Protein AF-A0A6P0XLK6-F1 (afdb_monomer_lite)

Radius of gyration: 15.57 Å; chains: 1; bounding box: 41×24×44 Å

pLDDT: mean 92.41, std 9.32, range [54.75, 98.31]

Structure (mmCIF, N/CA/C/O backbone):
data_AF-A0A6P0XLK6-F1
#
_entry.id   AF-A0A6P0XLK6-F1
#
loop_
_atom_site.group_PDB
_atom_site.id
_atom_site.type_symbol
_atom_site.label_atom_id
_atom_site.label_alt_id
_atom_site.label_comp_id
_atom_site.label_asym_id
_atom_site.label_entity_id
_atom_site.label_seq_id
_atom_site.pdbx_PDB_ins_code
_atom_site.Cartn_x
_atom_site.Cartn_y
_atom_site.Cartn_z
_atom_site.occupancy
_atom_site.B_iso_or_equiv
_atom_site.auth_seq_id
_atom_site.auth_comp_id
_atom_site.auth_asym_id
_atom_site.auth_atom_id
_atom_site.pdbx_PDB_model_num
ATOM 1 N N . LEU A 1 1 ? 0.598 -11.718 1.682 1.00 76.00 1 LEU A N 1
ATOM 2 C CA . LEU A 1 1 ? 1.173 -12.808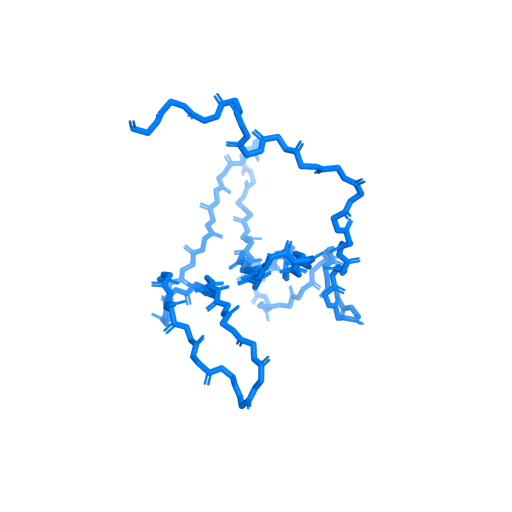 0.860 1.00 76.00 1 LEU A CA 1
ATOM 3 C C . LEU A 1 1 ? 1.546 -12.200 -0.474 1.00 76.00 1 LEU A C 1
ATOM 5 O O . LEU A 1 1 ? 0.750 -11.403 -0.953 1.00 76.00 1 LEU A O 1
ATOM 9 N N . ILE A 1 2 ? 2.745 -12.485 -0.991 1.00 82.00 2 ILE A N 1
ATOM 10 C CA . ILE A 1 2 ? 3.143 -12.052 -2.336 1.00 82.00 2 ILE A CA 1
ATOM 11 C C . ILE A 1 2 ? 3.049 -13.266 -3.251 1.00 82.00 2 ILE A C 1
ATOM 13 O O . ILE A 1 2 ? 3.660 -14.293 -2.963 1.00 82.00 2 ILE A O 1
ATOM 17 N N . GLU A 1 3 ? 2.285 -13.140 -4.324 1.00 84.06 3 GLU A N 1
ATOM 18 C CA . GLU A 1 3 ? 2.054 -14.181 -5.316 1.00 84.06 3 GLU A CA 1
ATOM 19 C C . GLU A 1 3 ? 2.598 -13.726 -6.669 1.00 84.06 3 GLU A C 1
ATOM 21 O O . GLU A 1 3 ? 2.471 -12.559 -7.047 1.00 84.06 3 GLU A O 1
ATOM 26 N N . HIS A 1 4 ? 3.227 -14.656 -7.385 1.00 81.88 4 HIS A N 1
ATOM 27 C CA . HIS A 1 4 ? 3.629 -14.460 -8.772 1.00 81.88 4 HIS A CA 1
ATOM 28 C C . HIS A 1 4 ? 2.484 -14.932 -9.661 1.00 81.88 4 HIS A C 1
ATOM 30 O O . HIS A 1 4 ? 2.117 -16.106 -9.619 1.00 81.88 4 HIS A O 1
ATOM 36 N N . ASN A 1 5 ? 1.916 -14.032 -10.455 1.00 80.06 5 ASN A N 1
ATOM 37 C CA . ASN A 1 5 ? 0.733 -14.306 -11.257 1.00 80.06 5 ASN A CA 1
ATOM 38 C C . ASN A 1 5 ? 1.057 -14.233 -12.753 1.00 80.06 5 ASN A C 1
ATOM 40 O O . ASN A 1 5 ? 1.768 -13.339 -13.219 1.00 80.06 5 ASN A O 1
ATOM 44 N N . HIS A 1 6 ? 0.493 -15.168 -13.518 1.00 73.00 6 HIS A N 1
ATOM 45 C CA . HIS A 1 6 ? 0.520 -15.150 -14.978 1.00 73.00 6 HIS A CA 1
ATOM 46 C C . HIS A 1 6 ? -0.823 -14.637 -15.503 1.00 73.00 6 HIS A C 1
ATOM 48 O O . HIS A 1 6 ? -1.773 -15.402 -15.676 1.00 73.00 6 HIS A O 1
ATOM 54 N N . GLY A 1 7 ? -0.912 -13.332 -15.765 1.00 57.50 7 GLY A N 1
ATOM 55 C CA . GLY A 1 7 ? -1.995 -12.791 -16.584 1.00 57.50 7 GLY A CA 1
ATOM 56 C C . GLY A 1 7 ? -1.783 -13.181 -18.048 1.00 57.50 7 GLY A C 1
ATOM 57 O O . GLY A 1 7 ? -0.641 -13.314 -18.484 1.00 57.50 7 GLY A O 1
ATOM 58 N N . GLN A 1 8 ? -2.862 -13.318 -18.827 1.00 56.62 8 GLN A N 1
ATOM 59 C CA . GLN A 1 8 ? -2.846 -13.791 -20.226 1.00 56.62 8 GLN A CA 1
ATOM 60 C C . GLN A 1 8 ? -1.889 -13.043 -21.182 1.00 56.62 8 GLN A C 1
ATOM 62 O O . GLN A 1 8 ? -1.714 -13.509 -22.300 1.00 56.62 8 GLN A O 1
ATOM 67 N N . ASN A 1 9 ? -1.273 -11.924 -20.774 1.00 54.75 9 ASN A N 1
ATOM 68 C CA . ASN A 1 9 ? -0.233 -11.223 -21.536 1.00 54.75 9 ASN A CA 1
ATOM 69 C C . ASN A 1 9 ? 0.776 -10.409 -20.691 1.00 54.75 9 ASN A C 1
ATOM 71 O O . ASN A 1 9 ? 1.490 -9.600 -21.268 1.00 54.75 9 ASN A O 1
ATOM 75 N N . ASN A 1 10 ? 0.856 -10.571 -19.362 1.00 67.62 10 ASN A N 1
ATOM 76 C CA . ASN A 1 10 ? 1.868 -9.881 -18.542 1.00 67.62 10 ASN A CA 1
ATOM 77 C C . ASN A 1 10 ? 2.100 -10.605 -17.209 1.00 67.62 10 ASN A C 1
ATOM 79 O O . ASN A 1 10 ? 1.156 -10.857 -16.458 1.00 67.62 10 ASN A O 1
ATOM 83 N N . GLU A 1 11 ? 3.364 -10.907 -16.912 1.00 87.31 11 GLU A N 1
ATOM 84 C CA . GLU A 1 11 ? 3.798 -11.353 -15.587 1.00 87.31 11 GLU A CA 1
ATOM 85 C C . GLU A 1 11 ? 3.704 -10.196 -14.592 1.00 87.31 11 GLU A C 1
ATOM 87 O O . GLU A 1 11 ? 4.129 -9.072 -14.882 1.00 87.31 11 GLU A O 1
ATOM 92 N N . TYR A 1 12 ? 3.147 -10.467 -13.416 1.00 93.12 12 TYR A N 1
ATOM 93 C CA . TYR A 1 12 ? 3.076 -9.488 -12.341 1.00 93.12 12 TYR A CA 1
ATOM 94 C C . TYR A 1 12 ? 3.164 -10.162 -10.976 1.00 93.12 12 TYR A C 1
ATOM 96 O O . TYR A 1 12 ? 2.794 -11.324 -10.795 1.00 93.12 12 TYR A O 1
ATOM 104 N N . PHE A 1 13 ? 3.637 -9.402 -9.997 1.00 95.44 13 PHE A N 1
ATOM 105 C CA . PHE A 1 13 ? 3.581 -9.778 -8.595 1.00 95.44 13 PHE A CA 1
ATOM 106 C C . PHE A 1 13 ? 2.398 -9.077 -7.949 1.00 95.44 13 PHE A C 1
ATOM 108 O O . PHE A 1 13 ? 2.163 -7.894 -8.201 1.00 95.44 13 PHE A O 1
ATOM 115 N N . GLN A 1 14 ? 1.685 -9.787 -7.086 1.00 95.88 14 GLN A N 1
ATOM 116 C CA . GLN A 1 14 ? 0.598 -9.224 -6.301 1.00 95.88 14 GLN A CA 1
ATOM 117 C C . GLN A 1 14 ? 0.852 -9.453 -4.823 1.00 95.88 14 GLN A C 1
ATOM 119 O O . GLN A 1 14 ? 1.172 -10.564 -4.415 1.00 95.88 14 GLN A O 1
ATOM 124 N N . ALA A 1 15 ? 0.666 -8.416 -4.018 1.00 95.62 15 ALA A N 1
ATOM 125 C CA . ALA A 1 15 ? 0.630 -8.518 -2.575 1.00 95.62 15 ALA A CA 1
ATOM 126 C C . ALA A 1 15 ? -0.773 -8.202 -2.067 1.00 95.62 15 ALA A C 1
ATOM 128 O O . ALA A 1 15 ? -1.288 -7.110 -2.303 1.00 95.62 15 ALA A O 1
ATOM 129 N N . ILE A 1 16 ? -1.353 -9.134 -1.314 1.00 92.88 16 ILE A N 1
ATOM 130 C CA . ILE A 1 16 ? -2.611 -8.924 -0.592 1.00 92.88 16 ILE A CA 1
ATOM 131 C C . ILE A 1 16 ? -2.434 -9.192 0.900 1.00 92.88 16 ILE A C 1
ATOM 133 O O . ILE A 1 16 ? -1.594 -10.008 1.321 1.00 92.88 16 ILE A O 1
ATOM 137 N N . LEU A 1 17 ? -3.250 -8.523 1.714 1.00 89.94 17 LEU A N 1
ATOM 138 C CA . LEU A 1 17 ? -3.390 -8.868 3.121 1.00 89.94 17 LEU A CA 1
ATOM 139 C C . LEU A 1 17 ? -3.930 -10.300 3.229 1.00 89.94 17 LEU A C 1
ATOM 141 O O . LEU A 1 17 ? -4.845 -10.692 2.508 1.00 89.94 17 LEU A O 1
ATOM 145 N N . ALA A 1 18 ? -3.328 -11.110 4.100 1.00 89.31 18 ALA A N 1
ATOM 146 C CA . ALA A 1 18 ? -3.760 -12.494 4.246 1.00 89.31 18 ALA A CA 1
ATOM 147 C C . ALA A 1 18 ? -5.198 -12.558 4.808 1.00 89.31 18 ALA A C 1
ATOM 149 O O . ALA A 1 18 ? -5.542 -11.737 5.665 1.00 89.31 18 ALA A O 1
ATOM 150 N N . PRO A 1 19 ? -6.022 -13.538 4.390 1.00 88.44 19 PRO A N 1
ATOM 151 C CA . PRO A 1 19 ? -7.401 -13.656 4.855 1.00 88.44 19 PRO A CA 1
ATOM 152 C C . PRO A 1 19 ? -7.515 -13.651 6.383 1.00 88.44 19 PRO A C 1
ATOM 154 O O . PRO A 1 19 ? -6.766 -14.337 7.084 1.00 88.44 19 PRO A O 1
ATOM 157 N N . GLY A 1 20 ? -8.449 -12.854 6.905 1.00 88.44 20 GLY A N 1
ATOM 158 C CA . GLY A 1 20 ? -8.698 -12.725 8.344 1.00 88.44 20 GLY A CA 1
ATOM 159 C C . GLY A 1 20 ? -7.573 -12.051 9.139 1.00 88.44 20 GLY A C 1
ATOM 160 O O . GLY A 1 20 ? -7.620 -12.050 10.369 1.00 88.44 20 GLY A O 1
ATOM 161 N N . LYS A 1 21 ? -6.547 -11.496 8.480 1.00 92.00 21 LYS A N 1
ATOM 162 C CA . LYS A 1 21 ? -5.522 -10.679 9.138 1.00 92.00 21 LYS A CA 1
ATOM 163 C C . LYS A 1 21 ? -5.896 -9.206 9.082 1.00 92.00 21 LYS A C 1
ATOM 165 O O . LYS A 1 21 ? -6.536 -8.749 8.146 1.00 92.00 21 LYS A O 1
ATOM 170 N N . VAL A 1 22 ? -5.446 -8.477 10.096 1.00 93.94 22 VAL A N 1
ATOM 171 C CA . VAL A 1 22 ? -5.593 -7.028 10.217 1.00 93.94 22 VAL A CA 1
ATOM 172 C C . VAL A 1 22 ? -4.196 -6.430 10.276 1.00 93.94 22 VAL A C 1
ATOM 174 O O . VAL A 1 22 ? -3.367 -6.884 11.068 1.00 93.94 22 VAL A O 1
ATOM 177 N N . CYS A 1 23 ? -3.935 -5.413 9.458 1.00 95.81 23 CYS A N 1
ATOM 178 C CA . CYS A 1 23 ? -2.765 -4.565 9.629 1.00 95.81 23 CYS A CA 1
ATOM 179 C C . CYS A 1 23 ? -3.189 -3.352 10.459 1.00 95.81 23 CYS A C 1
ATOM 181 O O . CYS A 1 23 ? -4.003 -2.543 10.019 1.00 95.81 23 CYS A O 1
ATOM 183 N N . GLY A 1 24 ? -2.690 -3.251 11.687 1.00 96.38 24 GLY A N 1
ATOM 184 C CA . GLY A 1 24 ? -3.049 -2.157 12.578 1.00 96.38 24 GLY A CA 1
ATOM 185 C C . GLY A 1 24 ? -1.920 -1.791 13.520 1.00 96.38 24 GLY A C 1
ATOM 186 O O . GLY A 1 24 ? -1.045 -2.605 13.813 1.00 96.38 24 GLY A O 1
ATOM 187 N N . PHE A 1 25 ? -1.941 -0.547 13.973 1.00 96.88 25 PHE A N 1
ATOM 188 C CA . PHE A 1 25 ? -0.908 0.036 14.816 1.00 96.88 25 PHE A CA 1
ATOM 189 C C . PHE A 1 25 ? -1.505 1.114 15.720 1.00 96.88 25 PHE A C 1
ATOM 191 O O . PHE A 1 25 ? -2.544 1.699 15.416 1.00 96.88 25 PHE A O 1
ATOM 198 N N . THR A 1 26 ? -0.835 1.382 16.838 1.00 97.81 26 THR A N 1
ATOM 199 C CA . THR A 1 26 ? -1.223 2.447 17.768 1.00 97.81 26 THR A CA 1
ATOM 200 C C . THR A 1 26 ? -0.303 3.645 17.580 1.00 97.81 26 THR A C 1
ATOM 202 O O . THR A 1 26 ? 0.917 3.504 17.623 1.00 97.81 26 THR A O 1
ATOM 205 N N . TYR A 1 27 ? -0.882 4.829 17.411 1.00 95.94 27 TYR A N 1
ATOM 206 C CA . TYR A 1 27 ? -0.171 6.102 17.340 1.00 95.94 27 TYR A CA 1
ATOM 207 C C . TYR A 1 27 ? -0.899 7.127 18.210 1.00 95.94 27 TYR A C 1
ATOM 209 O O . TYR A 1 27 ? -2.119 7.216 18.151 1.00 95.94 27 TYR A O 1
ATOM 217 N N . GLN A 1 28 ? -0.168 7.866 19.053 1.00 96.81 28 GLN A N 1
ATOM 218 C CA . GLN A 1 28 ? -0.746 8.843 19.995 1.00 96.81 28 GLN A CA 1
ATOM 219 C C . GLN A 1 28 ? -1.965 8.301 20.769 1.00 96.81 28 GLN A C 1
ATOM 221 O O . GLN A 1 28 ? -3.019 8.927 20.825 1.00 96.81 28 GLN A O 1
ATOM 226 N N . ASN A 1 29 ? -1.826 7.100 21.341 1.00 96.94 29 ASN A N 1
ATOM 227 C CA . ASN A 1 29 ? -2.870 6.417 22.117 1.00 96.94 29 ASN A CA 1
ATOM 228 C C . ASN A 1 29 ? -4.157 6.084 21.334 1.00 96.94 29 ASN A C 1
ATOM 230 O O . ASN A 1 29 ? -5.124 5.615 21.931 1.00 96.94 29 ASN A O 1
ATOM 234 N N . GLN A 1 30 ? -4.160 6.250 20.011 1.00 95.69 30 GLN A N 1
ATOM 235 C CA . GLN A 1 30 ? -5.257 5.878 19.130 1.00 95.69 30 GLN A CA 1
ATOM 236 C C . GLN A 1 30 ? -4.855 4.685 18.256 1.00 95.69 30 GLN A C 1
ATOM 238 O O . GLN A 1 30 ? -3.738 4.615 17.744 1.00 95.69 30 GLN A O 1
ATOM 243 N N . TYR A 1 31 ? -5.763 3.718 18.115 1.00 97.00 31 TYR A N 1
ATOM 244 C CA . TYR A 1 31 ? -5.560 2.537 17.281 1.00 97.00 31 TYR A CA 1
ATOM 245 C C . TYR A 1 31 ? -6.073 2.787 15.861 1.00 97.00 31 TYR A C 1
ATOM 247 O O . TYR A 1 31 ? -7.192 3.263 15.670 1.00 97.00 31 TYR A O 1
ATOM 255 N N . TYR A 1 32 ? -5.251 2.438 14.878 1.00 97.31 32 TYR A N 1
ATOM 256 C CA . TYR A 1 32 ? -5.523 2.598 13.457 1.00 97.31 32 TYR A CA 1
ATOM 257 C C . TYR A 1 32 ? -5.416 1.253 12.754 1.00 97.31 32 TYR A C 1
ATOM 259 O O . TYR A 1 32 ? -4.597 0.408 13.123 1.00 97.31 32 TYR A O 1
ATOM 267 N N . GLN A 1 33 ? -6.216 1.079 11.708 1.00 98.06 33 GLN A N 1
ATOM 268 C CA . GLN A 1 33 ? -6.098 -0.035 10.782 1.00 98.06 33 GLN A CA 1
ATOM 269 C C . GLN A 1 33 ? -5.851 0.484 9.373 1.00 98.06 33 GLN A C 1
ATOM 271 O O . GLN A 1 33 ? -6.308 1.564 8.992 1.00 98.06 33 GLN A O 1
ATOM 276 N N . VAL A 1 34 ? -5.124 -0.308 8.599 1.00 97.38 34 VAL A N 1
ATOM 277 C CA . VAL A 1 34 ? -4.887 -0.082 7.179 1.00 97.38 34 VAL A CA 1
ATOM 278 C C . VAL A 1 34 ? -5.101 -1.385 6.427 1.00 97.38 34 VAL A C 1
ATOM 280 O O . VAL A 1 34 ? -4.844 -2.474 6.940 1.00 97.38 34 VAL A O 1
ATOM 283 N N . GLU A 1 35 ? -5.552 -1.268 5.188 1.00 95.50 35 GLU A N 1
ATOM 284 C CA . GLU A 1 35 ? -5.472 -2.351 4.222 1.00 95.50 35 GLU A CA 1
ATOM 285 C C . GLU A 1 35 ? -4.391 -1.985 3.214 1.00 95.50 35 GLU A C 1
ATOM 287 O O . GLU A 1 35 ? -4.477 -0.941 2.566 1.00 95.50 35 GLU A O 1
ATOM 292 N N . LEU A 1 36 ? -3.366 -2.833 3.134 1.00 95.50 36 LEU A N 1
ATOM 293 C CA . LEU A 1 36 ? -2.226 -2.663 2.242 1.00 95.50 36 LEU A CA 1
ATOM 294 C C . LEU A 1 36 ? -2.272 -3.730 1.158 1.00 95.50 36 LEU A C 1
ATOM 296 O O . LEU A 1 36 ? -2.560 -4.901 1.435 1.00 95.50 36 LEU A O 1
ATOM 300 N N . GLY A 1 37 ? -1.940 -3.334 -0.061 1.00 95.88 37 GLY A N 1
ATOM 301 C CA . GLY A 1 37 ? -1.862 -4.257 -1.180 1.00 95.88 37 GLY A CA 1
ATOM 302 C C . GLY A 1 37 ? -1.344 -3.580 -2.432 1.00 95.88 37 GLY A C 1
ATOM 303 O O . GLY A 1 37 ? -1.534 -2.378 -2.628 1.00 95.88 37 GLY A O 1
ATOM 304 N N . PHE A 1 38 ? -0.700 -4.360 -3.292 1.00 97.31 38 PHE A N 1
ATOM 305 C CA . PHE A 1 38 ? -0.214 -3.854 -4.567 1.00 97.31 38 PHE A CA 1
ATOM 306 C C . PHE A 1 38 ? -0.209 -4.909 -5.664 1.00 97.31 38 PHE A C 1
ATOM 308 O O . PHE A 1 38 ? -0.142 -6.107 -5.396 1.00 97.31 38 PHE A O 1
ATOM 315 N N . GLU A 1 39 ? -0.195 -4.435 -6.903 1.00 96.94 39 GLU A N 1
ATOM 316 C CA . GLU A 1 39 ? 0.236 -5.192 -8.075 1.00 96.94 39 GLU A CA 1
ATOM 317 C C . GLU A 1 39 ? 1.406 -4.465 -8.727 1.00 96.94 39 GLU A C 1
ATOM 319 O O . GLU A 1 39 ? 1.438 -3.234 -8.777 1.00 96.94 39 GLU A O 1
ATOM 324 N N . VAL A 1 40 ? 2.391 -5.211 -9.212 1.00 96.06 40 VAL A N 1
ATOM 325 C CA . VAL A 1 40 ? 3.553 -4.630 -9.883 1.00 96.06 40 VAL A CA 1
ATOM 326 C C . VAL A 1 40 ? 4.007 -5.503 -11.039 1.00 96.06 40 VAL A C 1
ATOM 328 O O . VAL A 1 40 ? 4.105 -6.724 -10.918 1.00 96.06 40 VAL A O 1
ATOM 331 N N . ASN A 1 41 ? 4.312 -4.861 -12.158 1.00 94.25 41 ASN A N 1
ATOM 332 C CA . ASN A 1 41 ? 4.956 -5.477 -13.311 1.00 94.25 41 ASN A CA 1
ATOM 333 C C . ASN A 1 41 ? 6.134 -4.598 -13.773 1.00 94.25 41 ASN A C 1
ATOM 335 O O . ASN A 1 41 ? 6.553 -3.669 -13.080 1.00 94.25 41 ASN A O 1
ATOM 339 N N . ALA A 1 42 ? 6.703 -4.890 -14.943 1.00 93.44 42 ALA A N 1
ATOM 340 C CA . ALA A 1 42 ? 7.854 -4.149 -15.457 1.00 93.44 42 ALA A CA 1
ATOM 341 C C . ALA A 1 42 ? 7.590 -2.643 -15.700 1.00 93.44 42 ALA A C 1
ATOM 343 O O . ALA A 1 42 ? 8.543 -1.858 -15.679 1.00 93.44 42 ALA A O 1
ATOM 344 N N . GLN A 1 43 ? 6.334 -2.247 -15.936 1.00 95.00 43 GLN A N 1
ATOM 345 C CA . GLN A 1 43 ? 5.930 -0.898 -16.355 1.00 95.00 43 GLN A CA 1
ATOM 346 C C . GLN A 1 43 ? 5.036 -0.167 -15.352 1.00 95.00 43 GLN A C 1
ATOM 348 O O . GLN A 1 43 ? 5.048 1.063 -15.317 1.00 95.00 43 GLN A O 1
ATOM 353 N N . GLU A 1 44 ? 4.270 -0.897 -14.548 1.00 96.31 44 GLU A N 1
ATOM 354 C CA . GLU A 1 44 ? 3.217 -0.347 -13.701 1.00 96.31 44 GLU A CA 1
ATOM 355 C C . GLU A 1 44 ? 3.365 -0.798 -12.251 1.00 96.31 44 GLU A C 1
ATOM 357 O O . GLU A 1 44 ? 3.723 -1.942 -11.963 1.00 96.31 44 GLU A O 1
ATOM 362 N N . PHE A 1 45 ? 3.026 0.112 -11.341 1.00 97.44 45 PHE A N 1
ATOM 363 C CA . PHE A 1 45 ? 2.804 -0.165 -9.929 1.00 97.44 45 PHE A CA 1
ATOM 364 C C . PHE A 1 45 ? 1.408 0.326 -9.543 1.00 97.44 45 PHE A C 1
ATOM 366 O O . PHE A 1 45 ? 1.080 1.501 -9.716 1.00 97.44 45 PHE A O 1
ATOM 373 N N . ILE A 1 46 ? 0.578 -0.576 -9.033 1.00 98.12 46 ILE A N 1
ATOM 374 C CA . ILE A 1 46 ? -0.804 -0.318 -8.637 1.00 98.12 46 ILE A CA 1
ATOM 375 C C . ILE A 1 46 ? -0.882 -0.476 -7.119 1.00 98.12 46 ILE A C 1
ATOM 377 O O . ILE A 1 46 ? -0.672 -1.577 -6.621 1.00 98.12 46 ILE A O 1
ATOM 381 N N . SER A 1 47 ? -1.178 0.600 -6.384 1.00 98.19 47 SER A N 1
ATOM 382 C CA . SER A 1 47 ? -1.324 0.578 -4.917 1.00 98.19 47 SER A CA 1
ATOM 383 C C . SER A 1 47 ? -2.794 0.672 -4.504 1.00 98.19 47 SER A C 1
ATOM 385 O O . SER A 1 47 ? -3.544 1.526 -4.992 1.00 98.19 47 SER A O 1
ATOM 387 N N . TYR A 1 48 ? -3.187 -0.204 -3.579 1.00 97.44 48 TYR A N 1
ATOM 388 C CA . TYR A 1 48 ? -4.535 -0.323 -3.014 1.00 97.44 48 TYR A CA 1
ATOM 389 C C . TYR A 1 48 ? -4.629 0.212 -1.576 1.00 97.44 48 TYR A C 1
ATOM 391 O O . TYR A 1 48 ? -5.610 -0.065 -0.872 1.00 97.44 48 TYR A O 1
ATOM 399 N N . ASP A 1 49 ? -3.613 0.959 -1.139 1.00 97.19 49 ASP A N 1
ATOM 400 C CA . ASP A 1 49 ? -3.448 1.353 0.256 1.00 97.19 49 ASP A CA 1
ATOM 401 C C . ASP A 1 49 ? -4.571 2.288 0.718 1.00 97.19 49 ASP A C 1
ATOM 403 O O . ASP A 1 49 ? -4.901 3.295 0.076 1.00 97.19 49 ASP A O 1
ATOM 407 N N . LYS A 1 50 ? -5.171 1.952 1.861 1.00 97.31 50 LYS A N 1
ATOM 408 C CA . LYS A 1 50 ? -6.243 2.741 2.475 1.00 97.31 50 LYS A CA 1
ATOM 409 C C . LYS A 1 50 ? -6.282 2.580 3.984 1.00 97.31 50 LYS A C 1
ATOM 411 O O . LYS A 1 50 ? -5.980 1.516 4.525 1.00 97.31 50 LYS A O 1
ATOM 416 N N . GLY A 1 51 ? -6.718 3.638 4.657 1.00 97.75 51 GLY A N 1
ATOM 417 C CA . GLY A 1 51 ? -7.089 3.576 6.065 1.00 97.75 51 GLY A CA 1
ATOM 418 C C . GLY A 1 51 ?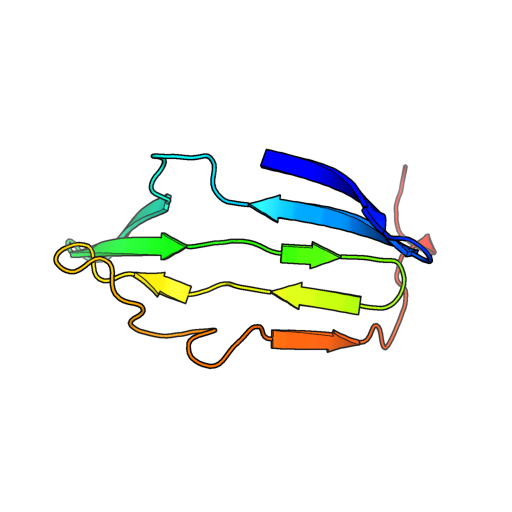 -8.422 2.867 6.242 1.00 97.75 51 GLY A C 1
ATOM 419 O O . GLY A 1 51 ? -9.344 3.096 5.462 1.00 97.75 51 GLY A O 1
ATOM 420 N N . ILE A 1 52 ? -8.538 2.054 7.287 1.00 97.62 52 ILE A N 1
ATOM 421 C CA . ILE A 1 52 ? -9.757 1.334 7.658 1.00 97.62 52 ILE A CA 1
ATOM 422 C C . ILE A 1 52 ? -10.225 1.835 9.023 1.00 97.62 52 ILE A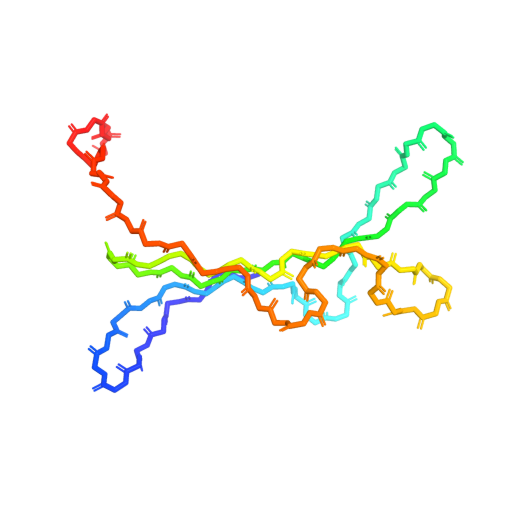 C 1
ATOM 424 O O . ILE A 1 52 ? -9.440 1.917 9.967 1.00 97.62 52 ILE A O 1
ATOM 428 N N . ASP A 1 53 ? -11.505 2.182 9.124 1.00 96.81 53 ASP A N 1
ATOM 429 C CA . ASP A 1 53 ? -12.167 2.409 10.404 1.00 96.81 53 ASP A CA 1
ATOM 430 C C . ASP A 1 53 ? -12.301 1.062 11.141 1.00 96.81 53 ASP A C 1
ATOM 432 O O . ASP A 1 53 ? -13.037 0.190 10.666 1.00 96.81 53 ASP A O 1
ATOM 436 N N . PRO A 1 54 ? -11.644 0.874 12.303 1.00 94.62 54 PRO A N 1
ATOM 437 C CA . PRO A 1 54 ? -11.671 -0.393 13.031 1.00 94.62 54 PRO A CA 1
ATOM 438 C C . PRO A 1 54 ? -13.061 -0.810 13.528 1.00 94.62 54 PRO A C 1
ATOM 440 O O . PRO A 1 54 ? -13.267 -1.983 13.829 1.00 94.62 54 PRO A O 1
ATOM 443 N N . GLN A 1 55 ? -14.001 0.131 13.665 1.00 95.31 55 GLN A N 1
ATOM 444 C CA . GLN A 1 55 ? -15.350 -0.148 14.163 1.00 95.31 55 GLN A CA 1
ATOM 445 C C . GLN A 1 55 ? -16.291 -0.594 13.046 1.00 95.31 55 GLN A C 1
ATOM 447 O O . GLN A 1 55 ? -17.140 -1.457 13.259 1.00 95.31 55 GLN A O 1
ATOM 452 N N . THR A 1 56 ? -16.158 0.003 11.860 1.00 95.75 56 THR A N 1
ATOM 453 C CA . THR A 1 56 ? -17.098 -0.210 10.749 1.00 95.75 56 THR A CA 1
ATOM 454 C C . THR A 1 56 ? -16.522 -1.038 9.604 1.00 95.75 56 THR A C 1
ATOM 456 O O . THR A 1 56 ? -17.279 -1.481 8.740 1.00 95.75 56 THR A O 1
A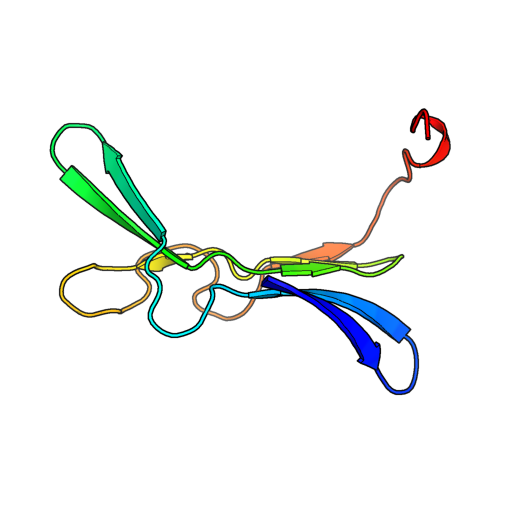TOM 459 N N . GLY A 1 57 ? -15.201 -1.230 9.563 1.00 93.50 57 GLY A N 1
ATOM 460 C CA . GLY A 1 57 ? -14.487 -1.873 8.458 1.00 93.50 57 GLY A CA 1
ATOM 461 C C . GLY A 1 57 ? -14.454 -1.040 7.171 1.00 93.50 57 GLY A C 1
ATOM 462 O O . GLY A 1 57 ? -14.018 -1.533 6.133 1.00 93.50 57 GLY A O 1
ATOM 463 N N . LYS A 1 58 ? -14.933 0.211 7.198 1.00 96.19 58 LYS A N 1
ATOM 464 C CA . LYS A 1 58 ? -15.008 1.068 6.009 1.00 96.19 58 LYS A CA 1
ATOM 465 C C . LYS A 1 58 ? -13.693 1.795 5.757 1.00 96.19 58 LYS A C 1
ATOM 467 O O . LYS A 1 58 ? -12.991 2.181 6.689 1.00 96.19 58 LYS A O 1
ATOM 472 N N . GLY A 1 59 ? -13.405 2.041 4.481 1.00 96.50 59 GLY A N 1
ATOM 473 C CA . GLY A 1 59 ? -12.299 2.901 4.079 1.00 96.50 59 GLY A CA 1
ATOM 474 C C . GLY A 1 59 ? -12.509 4.344 4.549 1.00 96.50 59 GLY A C 1
ATOM 475 O O . GLY A 1 59 ? -13.588 4.900 4.351 1.00 96.50 59 GLY A O 1
ATOM 476 N N . THR A 1 60 ? -11.490 4.950 5.158 1.00 97.31 60 THR A N 1
ATOM 477 C CA . THR A 1 60 ? -11.531 6.336 5.667 1.00 97.31 60 THR A CA 1
ATOM 478 C C . THR A 1 60 ? -10.735 7.315 4.805 1.00 97.31 60 THR A C 1
ATOM 480 O O . THR A 1 60 ? -11.138 8.464 4.649 1.00 97.31 60 THR A O 1
ATOM 483 N N . TRP A 1 61 ? -9.623 6.867 4.220 1.00 97.19 61 TRP A N 1
ATOM 484 C CA . TRP A 1 61 ? -8.755 7.639 3.325 1.00 97.19 61 TRP A CA 1
ATOM 485 C C . TRP A 1 61 ? -7.968 6.698 2.401 1.00 97.19 61 TRP A C 1
ATOM 487 O O . TRP A 1 61 ? -7.946 5.489 2.626 1.00 97.19 61 TRP A O 1
ATOM 497 N N . GLY A 1 62 ? -7.299 7.244 1.382 1.00 97.44 62 GLY A N 1
ATOM 498 C CA . GLY A 1 62 ? -6.471 6.485 0.435 1.00 97.44 62 GLY A CA 1
ATOM 499 C C . GLY A 1 62 ? -7.241 6.070 -0.818 1.00 97.44 62 GLY A C 1
ATOM 500 O O . GLY A 1 62 ? -8.047 6.847 -1.333 1.00 97.44 62 GLY A O 1
ATOM 501 N N . ALA A 1 63 ? -6.995 4.854 -1.307 1.00 97.12 63 ALA A N 1
ATOM 502 C CA . ALA A 1 63 ? -7.568 4.292 -2.535 1.00 97.12 63 ALA A CA 1
ATOM 503 C C . ALA A 1 63 ? -9.076 3.949 -2.418 1.00 97.12 63 ALA A C 1
ATOM 505 O O . ALA A 1 63 ? -9.486 2.796 -2.551 1.00 97.12 63 ALA A O 1
ATOM 506 N N . LEU A 1 64 ? -9.922 4.946 -2.137 1.00 96.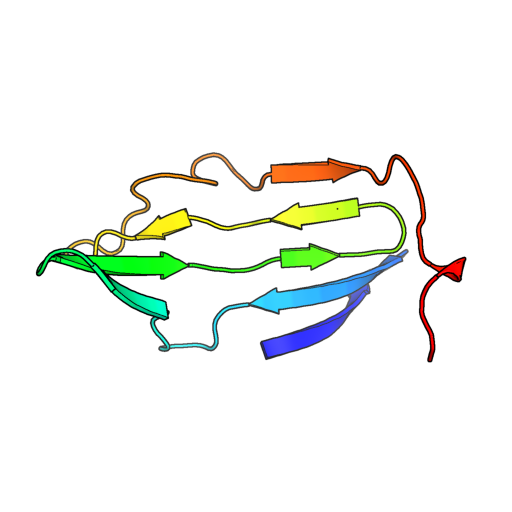88 64 LEU A N 1
ATOM 507 C CA . LEU A 1 64 ? -11.367 4.766 -1.918 1.00 96.88 64 LEU A CA 1
ATOM 508 C C . LEU A 1 64 ? -12.172 4.626 -3.219 1.00 96.88 64 LEU A C 1
ATOM 510 O O . LEU A 1 64 ? -13.212 3.976 -3.228 1.00 96.88 64 LEU A O 1
ATOM 514 N N . MET A 1 65 ? -11.693 5.224 -4.313 1.00 96.50 65 MET A N 1
ATOM 515 C CA . MET A 1 65 ? -12.363 5.242 -5.626 1.00 96.50 65 MET A CA 1
ATOM 516 C C . MET A 1 65 ? -11.626 4.378 -6.659 1.00 96.50 65 MET A C 1
ATOM 518 O O . MET A 1 65 ? -11.679 4.638 -7.860 1.00 96.50 65 MET A O 1
ATOM 522 N N . GLY A 1 66 ? -10.917 3.358 -6.179 1.00 95.38 66 GLY A N 1
ATOM 523 C CA . GLY A 1 66 ? -9.998 2.546 -6.967 1.00 95.38 66 GLY A CA 1
ATOM 524 C C . GLY A 1 66 ? -8.530 2.844 -6.644 1.00 95.38 66 GLY A C 1
ATOM 525 O O . GLY A 1 66 ? -8.235 3.775 -5.888 1.00 95.38 66 GLY A O 1
ATOM 526 N N . PRO A 1 67 ? -7.611 2.025 -7.179 1.00 97.62 67 PRO A N 1
ATOM 527 C CA . PRO A 1 67 ? -6.199 2.104 -6.844 1.00 97.62 67 PRO A CA 1
ATOM 528 C C . PRO A 1 67 ? -5.494 3.290 -7.493 1.00 97.62 67 PRO A C 1
ATOM 530 O O . PRO A 1 67 ? -5.869 3.759 -8.572 1.00 97.62 67 PRO A O 1
ATOM 533 N N . TYR A 1 68 ? -4.387 3.693 -6.879 1.00 98.06 68 TYR A N 1
ATOM 534 C CA . TYR A 1 68 ? -3.424 4.575 -7.523 1.00 98.06 68 TYR A CA 1
ATOM 535 C C . TYR A 1 68 ? -2.603 3.783 -8.538 1.00 98.06 68 TYR A C 1
ATOM 537 O O . TYR A 1 68 ? -2.018 2.757 -8.197 1.00 98.06 68 TYR A O 1
ATOM 545 N N . LYS A 1 69 ? -2.553 4.272 -9.780 1.00 97.88 69 LYS A N 1
ATOM 546 C CA . LYS A 1 69 ? -1.804 3.655 -10.880 1.00 97.88 69 LYS A CA 1
ATOM 547 C C . LYS A 1 69 ? -0.592 4.508 -11.221 1.00 97.88 69 LYS A C 1
ATOM 549 O O . LYS A 1 69 ? -0.734 5.626 -11.713 1.00 97.88 69 LYS A O 1
ATOM 554 N N . PHE A 1 70 ? 0.589 3.973 -10.960 1.00 98.31 70 PHE A N 1
ATOM 555 C CA . PHE A 1 70 ? 1.861 4.613 -11.251 1.00 98.31 70 PHE A CA 1
ATOM 556 C C . PHE A 1 70 ? 2.501 3.962 -12.473 1.00 98.31 70 PHE A C 1
ATOM 558 O O . PHE A 1 70 ? 2.632 2.741 -12.533 1.00 98.31 70 PHE A O 1
ATOM 565 N N . MET A 1 71 ? 2.943 4.792 -13.415 1.00 97.94 71 MET A N 1
ATOM 566 C CA . MET A 1 71 ? 3.752 4.366 -14.555 1.00 97.94 71 MET A CA 1
ATOM 567 C C . MET A 1 71 ? 5.232 4.558 -14.236 1.00 97.94 71 MET A C 1
ATOM 569 O O . MET A 1 71 ? 5.635 5.581 -13.676 1.00 97.94 71 MET A O 1
ATOM 573 N N . LYS A 1 72 ? 6.064 3.598 -14.626 1.00 96.50 72 LYS A N 1
ATOM 574 C CA . LYS A 1 72 ? 7.511 3.685 -14.458 1.00 96.50 72 LYS A CA 1
ATOM 575 C C . LYS A 1 72 ? 8.098 4.755 -15.380 1.00 96.50 72 LYS A C 1
ATOM 577 O O . LYS A 1 72 ? 8.208 4.563 -16.584 1.00 96.50 72 LYS A O 1
ATOM 582 N N . CYS A 1 73 ? 8.542 5.868 -14.800 1.00 97.44 73 CYS A N 1
ATOM 583 C CA . CYS A 1 73 ? 9.200 6.943 -15.553 1.00 97.44 73 CYS A CA 1
ATOM 584 C C . CYS A 1 73 ? 10.710 6.718 -15.736 1.00 97.44 73 CYS A C 1
ATOM 586 O O . CYS A 1 73 ? 11.300 7.182 -16.708 1.00 97.44 73 CYS A O 1
ATOM 588 N N . ARG A 1 74 ? 11.359 6.039 -14.784 1.00 97.12 74 ARG A N 1
ATOM 589 C CA . ARG A 1 74 ? 12.806 5.786 -14.783 1.00 97.12 74 ARG A CA 1
ATOM 590 C C . ARG A 1 74 ? 13.104 4.442 -14.132 1.00 97.12 74 ARG A C 1
ATOM 592 O O . ARG A 1 74 ? 12.449 4.071 -13.161 1.00 97.12 74 ARG A O 1
ATOM 599 N N . SER A 1 75 ? 14.091 3.715 -14.659 1.00 95.19 75 SER A N 1
ATOM 600 C CA . SER A 1 75 ? 14.597 2.494 -14.024 1.00 95.19 75 SER A CA 1
ATOM 601 C C . SER A 1 75 ? 15.866 2.772 -13.229 1.00 95.19 75 SER A C 1
ATOM 603 O O . SER A 1 75 ? 16.770 3.425 -13.739 1.00 95.19 75 SER A O 1
ATOM 605 N N . PHE A 1 76 ? 15.930 2.205 -12.025 1.00 95.19 76 PHE A N 1
ATOM 606 C CA . PHE A 1 76 ? 17.132 2.109 -11.188 1.00 95.19 76 PHE A CA 1
ATOM 607 C C . PHE A 1 76 ? 17.601 0.651 -11.042 1.00 95.19 76 PHE A C 1
ATOM 609 O O . PHE A 1 76 ? 18.378 0.314 -10.160 1.00 95.19 76 PHE A O 1
ATOM 616 N N . SER A 1 77 ? 17.120 -0.250 -11.906 1.00 94.06 77 SER A N 1
ATOM 617 C CA . SER A 1 77 ? 17.421 -1.687 -11.825 1.00 94.06 77 SER A CA 1
ATOM 618 C C . SER A 1 77 ? 18.914 -2.012 -11.932 1.00 94.06 77 SER A C 1
ATOM 620 O O . SER A 1 77 ? 19.346 -3.021 -11.395 1.00 94.06 77 SER A O 1
ATOM 622 N N . SER A 1 78 ? 19.701 -1.166 -12.601 1.00 95.81 78 SER A N 1
ATOM 623 C CA . SER A 1 78 ? 21.157 -1.319 -12.723 1.00 95.81 78 SER A CA 1
ATOM 624 C C . SER A 1 78 ? 21.930 -1.005 -11.439 1.00 95.81 78 SER 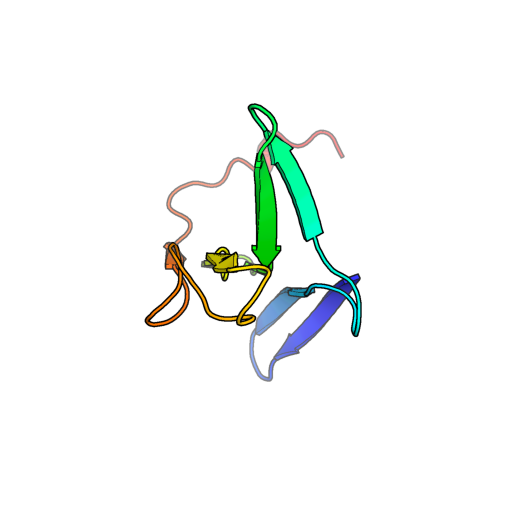A C 1
ATOM 626 O O . SER A 1 78 ? 23.125 -1.263 -11.387 1.00 95.81 78 SER A O 1
ATOM 628 N N . GLU A 1 79 ? 21.283 -0.413 -10.434 1.00 96.62 79 GLU A N 1
ATOM 629 C CA . GLU A 1 79 ? 21.895 -0.084 -9.138 1.00 96.62 79 GLU A CA 1
ATOM 630 C C . GLU A 1 79 ? 21.708 -1.208 -8.108 1.00 96.62 79 GLU A C 1
ATOM 632 O O . GLU A 1 79 ? 22.271 -1.153 -7.016 1.00 96.62 79 GLU A O 1
ATOM 637 N N . LEU A 1 80 ? 20.918 -2.234 -8.440 1.00 92.75 80 LEU A N 1
ATOM 638 C CA . LEU A 1 80 ? 20.701 -3.378 -7.566 1.00 92.75 80 LEU A CA 1
ATOM 639 C C . LEU A 1 80 ? 21.958 -4.254 -7.543 1.00 92.75 80 LEU A C 1
ATOM 641 O O . LEU A 1 80 ? 22.373 -4.786 -8.570 1.00 92.75 80 LEU A O 1
ATOM 645 N N . ILE A 1 81 ? 22.541 -4.422 -6.356 1.00 91.75 81 ILE A N 1
ATOM 646 C CA . ILE A 1 81 ? 23.550 -5.451 -6.095 1.00 91.75 81 ILE A CA 1
ATOM 647 C C . ILE A 1 81 ? 22.771 -6.717 -5.741 1.00 91.75 81 ILE A C 1
ATOM 649 O O . ILE A 1 81 ? 22.231 -6.819 -4.638 1.00 91.75 81 ILE A O 1
ATOM 653 N N . LEU A 1 82 ? 22.638 -7.614 -6.715 1.00 73.88 82 LEU A N 1
ATOM 654 C CA . LEU A 1 82 ? 21.965 -8.906 -6.570 1.00 73.88 82 LEU A CA 1
ATOM 655 C C . LEU A 1 82 ? 22.971 -10.013 -6.259 1.00 73.88 82 LEU A C 1
ATOM 657 O O . LEU A 1 82 ? 24.075 -9.982 -6.850 1.00 73.88 82 LEU A O 1
#

Foldseek 3Di:
DWDFDDDPPFTKIKDFDPPPDWAWDDDPNDIWTWGWMWIDGPFKIWTPIFTADPVPRDTDDAQNVHTDIDTDPDDPPVVDPD

Sequence (82 aa):
LIEHNHGQNNEYFQAILAPGKVCGFTYQNQYYQVELGFEVNAQEFISYDKGIDPQTGKGTWGALMGPYKFMKCRSFSSELIL

Secondary structure (DSSP, 8-state):
-EEEEEETTEEEEEE-PPTT--EEEEETTEEEEEE--EEE-SSEEEE--EEE-TTT--EEEESBTB-EEEE-----GGG---